Protein AF-A0A971FSM3-F1 (afdb_monomer_lite)

Foldseek 3Di:
DDDDPPDDDPLVVLPLAAAEDPDDPLDACPDPHHPDPVVSVVVVVVSVVSHYD

pLDDT: mean 90.27, std 12.85, range [44.5, 98.38]

Secondary structure (DSSP, 8-state):
---------GGGGTTTTT--------STTSSSS--SHHHHHHHHHHHHHTT--

Structure (mmCIF, N/CA/C/O backbone):
data_AF-A0A971FSM3-F1
#
_entry.id   AF-A0A971FSM3-F1
#
loop_
_atom_site.group_PDB
_atom_site.id
_atom_site.type_symbol
_atom_site.label_atom_id
_atom_site.label_alt_id
_atom_site.label_comp_id
_atom_site.label_asym_id
_atom_site.label_entity_id
_atom_site.label_seq_id
_atom_site.pdbx_PDB_ins_code
_atom_site.Cartn_x
_atom_site.Cartn_y
_atom_site.Cartn_z
_atom_site.occupancy
_atom_site.B_iso_or_equiv
_atom_site.auth_seq_id
_atom_site.auth_comp_id
_atom_site.auth_asym_id
_atom_site.auth_atom_id
_atom_site.pdbx_PDB_model_num
ATOM 1 N N . MET A 1 1 ? -16.845 32.173 22.104 1.00 44.50 1 MET A N 1
ATOM 2 C CA . MET A 1 1 ? -17.572 31.682 20.915 1.00 44.50 1 MET A CA 1
ATOM 3 C C . MET A 1 1 ? -16.763 30.535 20.332 1.00 44.50 1 MET A C 1
ATOM 5 O O . MET A 1 1 ? -15.586 30.761 20.120 1.00 44.50 1 MET A O 1
ATOM 9 N N . PHE A 1 2 ? -17.366 29.349 20.191 1.00 52.31 2 PHE A N 1
ATOM 10 C CA . PHE A 1 2 ? -16.982 28.218 19.322 1.00 52.31 2 PHE A CA 1
ATOM 11 C C . PHE A 1 2 ? -15.493 27.891 19.054 1.00 52.31 2 PHE A C 1
ATOM 13 O O . PHE A 1 2 ? -14.784 28.713 18.505 1.00 52.31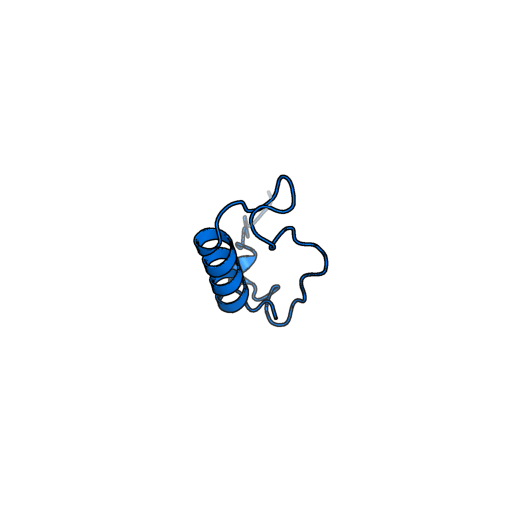 2 PHE A O 1
ATOM 20 N N . PHE A 1 3 ? -14.932 26.692 19.235 1.00 52.66 3 PHE A N 1
ATOM 21 C CA . PHE A 1 3 ? -15.325 25.369 19.741 1.00 52.66 3 PHE A CA 1
ATOM 22 C C . PHE A 1 3 ? -14.064 24.483 19.603 1.00 52.66 3 PHE A C 1
ATOM 24 O O . PHE A 1 3 ? -13.135 24.803 18.863 1.00 52.66 3 PHE A O 1
ATOM 31 N N . PHE A 1 4 ? -14.036 23.365 20.317 1.00 66.50 4 PHE A N 1
ATOM 32 C CA . PHE A 1 4 ? -12.979 22.359 20.299 1.00 66.50 4 PHE A CA 1
ATOM 33 C C . PHE A 1 4 ? -12.481 21.970 18.889 1.00 66.50 4 PHE A C 1
ATOM 35 O O . PHE A 1 4 ? -13.242 21.478 18.058 1.00 66.50 4 PHE A O 1
ATOM 42 N N . ASN A 1 5 ? -11.174 22.111 18.648 1.00 65.12 5 ASN A N 1
ATOM 43 C CA . ASN A 1 5 ? -10.496 21.608 17.450 1.00 65.12 5 ASN A CA 1
ATOM 44 C C . ASN A 1 5 ? -10.204 20.100 17.606 1.00 65.12 5 ASN A C 1
ATOM 46 O O . ASN A 1 5 ? -9.082 19.692 17.900 1.00 65.12 5 ASN A O 1
ATOM 50 N N . PHE A 1 6 ? -11.216 19.247 17.435 1.00 66.88 6 PHE A N 1
ATOM 51 C CA . PHE A 1 6 ? -11.031 17.790 17.436 1.00 66.88 6 PHE A CA 1
ATOM 52 C C . PHE A 1 6 ? -10.582 17.284 16.057 1.00 66.88 6 PHE A C 1
ATOM 54 O O . PHE A 1 6 ? -11.327 16.605 15.355 1.00 66.88 6 PHE A O 1
ATOM 61 N N . LYS A 1 7 ? -9.344 17.590 15.653 1.00 74.25 7 LYS A N 1
ATOM 62 C CA . LYS A 1 7 ? -8.728 16.927 14.492 1.00 74.25 7 LYS A CA 1
ATOM 63 C C . LYS A 1 7 ? -8.135 15.587 14.931 1.00 74.25 7 LYS A C 1
ATOM 65 O O . LYS A 1 7 ? -7.028 15.542 15.458 1.00 74.25 7 LYS A O 1
ATOM 70 N N . LYS A 1 8 ? -8.862 14.487 14.717 1.00 76.50 8 LYS A N 1
ATOM 71 C CA . LYS A 1 8 ? -8.294 13.132 14.808 1.00 76.50 8 LYS A CA 1
ATOM 72 C C . LYS A 1 8 ? -7.781 12.711 13.434 1.00 76.50 8 LYS A C 1
ATOM 74 O O . LYS A 1 8 ? -8.475 12.882 12.436 1.00 76.50 8 LYS A O 1
ATOM 79 N N . ARG A 1 9 ? -6.564 12.162 13.378 1.00 85.44 9 ARG A N 1
ATOM 80 C CA . ARG A 1 9 ? -6.065 11.492 12.168 1.00 85.44 9 ARG A CA 1
ATOM 81 C C . ARG A 1 9 ? -6.938 10.259 11.928 1.00 85.44 9 ARG A C 1
ATOM 83 O O . ARG A 1 9 ? -7.147 9.506 12.872 1.00 85.44 9 ARG A O 1
ATOM 90 N N . LEU A 1 10 ? -7.406 10.050 10.697 1.00 87.19 10 LEU A N 1
ATOM 91 C CA . LEU A 1 10 ? -8.254 8.902 10.331 1.00 87.19 10 LEU A CA 1
ATOM 92 C C . LEU A 1 10 ? -7.597 7.558 10.677 1.00 87.19 10 LEU A C 1
ATOM 94 O O . LEU A 1 10 ? -8.257 6.649 11.162 1.00 87.19 10 LEU A O 1
ATOM 98 N N . LEU A 1 11 ? -6.272 7.472 10.543 1.00 87.69 11 LEU A N 1
ATOM 99 C CA . LEU A 1 11 ? -5.493 6.302 10.964 1.00 87.69 11 LEU A CA 1
ATOM 100 C C . LEU A 1 11 ? -5.729 5.922 12.437 1.00 87.69 11 LEU A C 1
ATOM 102 O O . LEU A 1 11 ? -5.713 4.752 12.786 1.00 87.69 11 LEU A O 1
ATOM 106 N N . ASN A 1 12 ? -6.008 6.902 13.301 1.00 88.19 12 ASN A N 1
ATOM 107 C CA . ASN A 1 12 ? -6.206 6.681 14.733 1.00 88.19 12 ASN A CA 1
ATOM 108 C C . ASN A 1 12 ? -7.669 6.375 15.091 1.00 88.19 12 ASN A C 1
ATOM 110 O O . ASN A 1 12 ? -7.977 6.200 16.268 1.00 88.19 12 ASN A O 1
ATOM 114 N N . THR A 1 13 ? -8.590 6.394 14.122 1.00 89.81 13 THR A N 1
ATOM 115 C CA . THR A 1 13 ? -10.013 6.118 14.371 1.00 89.81 13 THR A CA 1
ATOM 116 C C . THR A 1 13 ? -10.383 4.660 14.120 1.00 89.81 13 THR A C 1
ATOM 118 O O . THR A 1 13 ? -11.525 4.302 14.382 1.00 89.81 13 THR A O 1
ATOM 121 N N . GLY A 1 14 ? -9.460 3.838 13.603 1.00 90.12 14 GLY A N 1
ATOM 122 C CA . GLY A 1 14 ? -9.727 2.438 13.250 1.00 90.12 14 GLY A CA 1
ATOM 123 C C . GLY A 1 14 ? -10.689 2.272 12.070 1.00 90.12 14 GLY A C 1
ATOM 124 O O . GLY A 1 14 ? -11.202 1.187 11.851 1.00 90.12 14 GLY A O 1
ATOM 125 N N . ILE A 1 15 ? -10.947 3.342 11.308 1.00 93.69 15 ILE A N 1
ATOM 126 C CA . ILE A 1 15 ? -11.913 3.329 10.194 1.00 93.69 15 ILE A CA 1
ATOM 127 C C . ILE A 1 15 ? -11.496 2.392 9.052 1.00 93.69 15 ILE A C 1
ATOM 129 O O . ILE A 1 15 ? -12.331 1.996 8.249 1.00 93.69 15 ILE A O 1
ATOM 133 N N . PHE A 1 16 ? -10.208 2.058 8.986 1.00 93.62 16 PHE A N 1
ATOM 134 C CA . PHE A 1 16 ? -9.633 1.177 7.979 1.00 93.62 16 PHE A CA 1
ATOM 135 C C . PHE A 1 16 ? -9.624 -0.300 8.404 1.00 93.62 16 PHE A C 1
ATOM 137 O O . PHE A 1 16 ? -9.351 -1.148 7.564 1.00 93.62 16 PHE A O 1
ATOM 144 N N . GLU A 1 17 ? -9.957 -0.628 9.659 1.00 94.94 17 GLU A N 1
ATOM 145 C CA . GLU A 1 17 ? -9.993 -2.017 10.133 1.00 94.94 17 GLU A CA 1
ATOM 146 C C . GLU A 1 17 ? -11.088 -2.815 9.411 1.00 94.94 17 GLU A C 1
ATOM 148 O O . GLU A 1 17 ? -12.277 -2.505 9.510 1.00 94.94 17 GLU A O 1
ATOM 153 N N . GLY A 1 18 ? -10.680 -3.853 8.682 1.00 94.25 18 GLY A N 1
ATOM 154 C CA . GLY A 1 18 ? -11.553 -4.667 7.841 1.00 94.25 18 GLY A CA 1
ATOM 155 C C . GLY A 1 18 ? -12.032 -3.970 6.565 1.00 94.25 18 GLY A C 1
ATOM 156 O O . GLY A 1 18 ? -12.932 -4.490 5.905 1.00 94.25 18 GLY A O 1
ATOM 157 N N . ALA A 1 19 ? -11.472 -2.807 6.218 1.00 95.38 19 ALA A N 1
ATOM 158 C CA . ALA A 1 19 ? -11.766 -2.157 4.949 1.00 95.38 19 ALA A CA 1
ATOM 159 C C . ALA A 1 19 ? -11.192 -2.977 3.787 1.00 95.38 19 ALA A C 1
ATOM 161 O O . ALA A 1 19 ? -10.121 -3.567 3.907 1.00 95.38 19 ALA A O 1
ATOM 162 N N . ILE A 1 20 ? -11.908 -2.985 2.663 1.00 94.75 20 ILE A N 1
ATOM 163 C CA . ILE A 1 20 ? -11.483 -3.649 1.429 1.00 94.75 20 ILE A CA 1
ATOM 164 C C . ILE A 1 20 ? -11.144 -2.571 0.412 1.00 94.75 20 ILE A C 1
ATOM 166 O O . ILE A 1 20 ? -11.960 -1.682 0.151 1.00 94.75 20 ILE A O 1
ATOM 170 N N . ASP A 1 21 ? -9.956 -2.662 -0.167 1.00 94.31 21 ASP A N 1
ATOM 171 C CA . ASP A 1 21 ? -9.573 -1.808 -1.280 1.00 94.31 21 ASP A CA 1
ATOM 172 C C . ASP A 1 21 ? -10.169 -2.342 -2.594 1.00 94.31 21 ASP A C 1
ATOM 174 O O . ASP A 1 21 ? -9.972 -3.497 -2.969 1.00 94.31 21 ASP A O 1
ATOM 178 N N . TRP A 1 22 ? -10.944 -1.507 -3.287 1.00 95.25 22 TRP A N 1
ATOM 179 C CA . TRP A 1 22 ? -11.590 -1.851 -4.562 1.00 95.25 22 TRP A CA 1
ATOM 180 C C . TRP A 1 22 ? -10.872 -1.277 -5.777 1.00 95.25 22 TRP A C 1
ATOM 182 O O . TRP A 1 22 ? -11.209 -1.639 -6.906 1.00 95.25 22 TRP A O 1
ATOM 192 N N . HIS A 1 23 ? -9.925 -0.362 -5.576 1.00 95.75 23 HIS A N 1
ATOM 193 C CA . HIS A 1 23 ? -9.259 0.300 -6.681 1.00 95.75 23 HIS A CA 1
ATOM 194 C C . HIS A 1 23 ? -7.842 0.714 -6.297 1.00 95.75 23 HIS A C 1
ATOM 196 O O . HIS A 1 23 ? -7.629 1.749 -5.667 1.00 95.75 23 HIS A O 1
ATOM 202 N N . SER A 1 24 ? -6.875 -0.072 -6.766 1.00 94.62 24 SER A N 1
ATOM 203 C CA . SER A 1 24 ? -5.461 0.230 -6.611 1.00 94.62 24 SER A CA 1
ATOM 204 C C . SER A 1 24 ? -4.646 -0.250 -7.800 1.00 94.62 24 SER A C 1
ATOM 206 O O . SER A 1 24 ? -4.866 -1.328 -8.355 1.00 94.62 24 SER A O 1
ATOM 208 N N . HIS A 1 25 ? -3.667 0.573 -8.154 1.00 96.94 25 HIS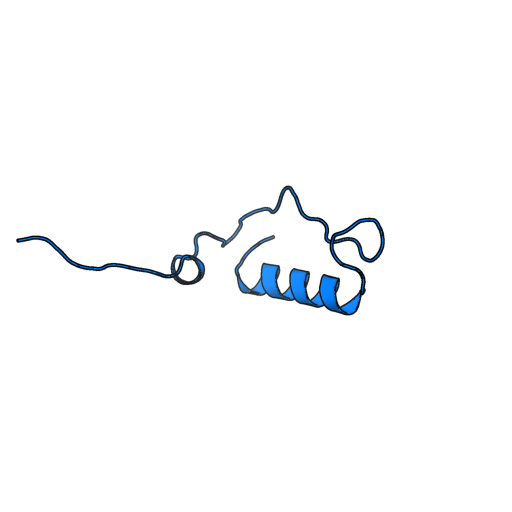 A N 1
ATOM 209 C CA . HIS A 1 25 ? -2.649 0.293 -9.156 1.00 96.94 25 HIS A CA 1
ATOM 210 C C . HIS A 1 25 ? -1.439 -0.371 -8.481 1.00 96.94 25 HIS A C 1
ATOM 212 O O . HIS A 1 25 ? -0.340 0.180 -8.421 1.00 96.94 25 HIS A O 1
ATOM 218 N N . ILE A 1 26 ? -1.678 -1.545 -7.886 1.00 97.19 26 ILE A N 1
ATOM 219 C CA . ILE A 1 26 ? -0.696 -2.261 -7.056 1.00 97.19 26 ILE A CA 1
ATOM 220 C C . ILE A 1 26 ? 0.270 -3.126 -7.874 1.00 97.19 26 ILE A C 1
ATOM 222 O O . ILE A 1 26 ? 1.292 -3.565 -7.351 1.00 97.19 26 ILE A O 1
ATOM 226 N N . LEU A 1 27 ? -0.050 -3.416 -9.138 1.00 97.81 27 LEU A N 1
ATOM 227 C CA . LEU A 1 27 ? 0.768 -4.283 -9.985 1.00 97.81 27 LEU A CA 1
ATOM 228 C C . LEU A 1 27 ? 1.973 -3.509 -10.543 1.00 97.81 27 LEU A C 1
ATOM 230 O O . LEU A 1 27 ? 1.768 -2.517 -11.242 1.00 97.81 27 LEU A O 1
ATOM 234 N N . PRO A 1 28 ? 3.215 -3.958 -10.281 1.00 98.00 28 PRO A N 1
ATOM 235 C CA . PRO A 1 28 ? 4.400 -3.210 -10.670 1.00 98.00 28 PRO A CA 1
ATOM 236 C C . PRO A 1 28 ? 4.613 -3.221 -12.191 1.00 98.00 28 PRO A C 1
ATOM 238 O O . PRO A 1 28 ? 4.620 -4.284 -12.815 1.00 98.00 28 PRO A O 1
ATOM 241 N N . GLY A 1 29 ? 4.820 -2.040 -12.780 1.00 96.69 29 GLY A N 1
ATOM 242 C CA . GLY A 1 29 ? 5.243 -1.859 -14.174 1.00 96.69 29 GLY A CA 1
ATOM 243 C C . GLY A 1 29 ? 4.156 -2.094 -15.229 1.00 96.69 29 GLY A C 1
ATOM 244 O O . GLY A 1 29 ? 4.480 -2.308 -16.398 1.00 96.69 29 GLY A O 1
ATOM 245 N N . VAL A 1 30 ? 2.878 -2.090 -14.833 1.00 97.62 30 VAL A N 1
ATOM 246 C CA . VAL A 1 30 ? 1.738 -2.308 -15.746 1.00 97.62 30 VAL A CA 1
ATOM 247 C C . VAL A 1 30 ? 1.188 -0.994 -16.309 1.00 97.62 30 VAL A C 1
ATOM 249 O O . VAL A 1 30 ? 0.759 -0.949 -17.462 1.00 97.62 30 VAL A O 1
ATOM 252 N N . ASP A 1 31 ? 1.216 0.073 -15.516 1.00 96.75 31 ASP A N 1
ATOM 253 C CA . ASP A 1 31 ? 0.680 1.394 -15.845 1.00 96.75 31 ASP A CA 1
ATOM 254 C C . ASP A 1 31 ? 1.485 2.509 -15.145 1.00 96.75 31 ASP A C 1
ATOM 256 O O . ASP A 1 31 ? 2.669 2.332 -14.852 1.00 96.75 31 ASP A O 1
ATOM 260 N N . ASP A 1 32 ? 0.880 3.679 -14.931 1.00 96.88 32 ASP A N 1
ATOM 261 C CA . ASP A 1 32 ? 1.475 4.836 -14.256 1.00 96.88 32 ASP A CA 1
ATOM 262 C C . ASP A 1 32 ? 1.417 4.765 -12.718 1.00 96.88 32 ASP A C 1
ATOM 264 O O . ASP A 1 32 ? 1.840 5.708 -12.046 1.00 96.88 32 ASP A O 1
ATOM 268 N N . GLY A 1 33 ? 0.938 3.650 -12.159 1.00 96.62 33 GLY A N 1
ATOM 269 C CA . GLY A 1 33 ? 0.997 3.340 -10.739 1.00 96.62 33 GLY A CA 1
ATOM 270 C C . GLY A 1 33 ? 2.395 2.921 -10.281 1.00 96.62 33 GLY A C 1
ATOM 271 O O . GLY A 1 33 ? 3.408 3.571 -10.563 1.00 96.62 33 GLY A O 1
ATOM 272 N N . ILE A 1 34 ? 2.468 1.831 -9.517 1.00 97.69 34 ILE A N 1
ATOM 273 C CA . ILE A 1 34 ? 3.735 1.369 -8.942 1.00 97.69 34 ILE A CA 1
ATOM 274 C C . ILE A 1 34 ? 4.632 0.762 -10.028 1.00 97.69 34 ILE A C 1
ATOM 276 O O . ILE A 1 34 ? 4.171 0.024 -10.892 1.00 97.69 34 ILE A O 1
ATOM 280 N N . GLN A 1 35 ? 5.934 1.056 -9.981 1.00 97.62 35 GLN A N 1
ATOM 281 C CA . GLN A 1 35 ? 6.906 0.556 -10.963 1.00 97.62 35 GLN A CA 1
ATOM 282 C C . GLN A 1 35 ? 7.732 -0.627 -10.444 1.00 97.62 35 GLN A C 1
ATOM 284 O O . GLN A 1 35 ? 7.986 -1.565 -11.195 1.00 97.62 35 GLN A O 1
ATOM 289 N N . ASN A 1 36 ? 8.137 -0.606 -9.169 1.00 97.94 36 ASN A N 1
ATOM 290 C CA . ASN A 1 36 ? 9.020 -1.621 -8.589 1.00 97.94 36 ASN A CA 1
ATOM 291 C C . ASN A 1 36 ? 8.251 -2.582 -7.680 1.00 97.94 36 ASN A C 1
ATOM 293 O O . ASN A 1 36 ? 7.320 -2.190 -6.976 1.00 97.94 36 ASN A O 1
ATOM 297 N N . ILE A 1 37 ? 8.679 -3.843 -7.646 1.00 98.06 37 ILE A N 1
ATOM 298 C CA . ILE A 1 37 ? 8.034 -4.869 -6.820 1.00 98.06 37 ILE A CA 1
ATOM 299 C C . ILE A 1 37 ? 8.184 -4.578 -5.321 1.00 98.06 37 ILE A C 1
ATOM 301 O O . ILE A 1 37 ? 7.270 -4.847 -4.545 1.00 98.06 37 IL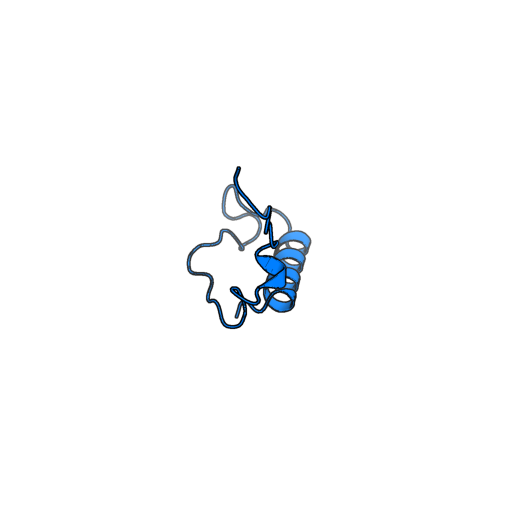E A O 1
ATOM 305 N N . GLU A 1 38 ? 9.300 -3.979 -4.914 1.00 98.31 38 GLU A N 1
ATOM 306 C CA . GLU A 1 38 ? 9.575 -3.596 -3.531 1.00 98.31 38 GLU A CA 1
ATOM 307 C C . GLU A 1 38 ? 8.565 -2.557 -3.030 1.00 98.31 38 GLU A C 1
ATOM 309 O O . GLU A 1 38 ? 8.074 -2.664 -1.906 1.00 98.31 38 GLU A O 1
ATOM 314 N N . ASP A 1 39 ? 8.201 -1.601 -3.887 1.00 98.06 39 ASP A N 1
ATOM 315 C CA . ASP A 1 39 ? 7.229 -0.554 -3.577 1.00 98.06 39 ASP A CA 1
ATOM 316 C C . ASP A 1 39 ? 5.811 -1.137 -3.451 1.00 98.06 39 ASP A C 1
ATOM 318 O O . ASP A 1 39 ? 5.076 -0.786 -2.526 1.00 98.06 39 ASP A O 1
ATOM 322 N N . SER A 1 40 ? 5.442 -2.090 -4.319 1.00 98.06 40 SER A N 1
ATOM 323 C CA . SER A 1 40 ? 4.157 -2.799 -4.225 1.00 98.06 40 SER A CA 1
ATOM 324 C C . SER A 1 40 ? 4.051 -3.588 -2.926 1.00 98.06 40 SER A C 1
ATOM 326 O O . SER A 1 40 ? 3.030 -3.531 -2.241 1.00 98.06 40 SER A O 1
ATOM 328 N N . LEU A 1 41 ? 5.114 -4.303 -2.552 1.00 98.38 41 LEU A N 1
ATOM 329 C CA . LEU A 1 41 ? 5.152 -5.065 -1.305 1.00 98.38 41 LEU A CA 1
ATOM 330 C C . LEU A 1 41 ? 5.109 -4.147 -0.078 1.00 98.38 41 LEU A C 1
ATOM 332 O O . LEU A 1 41 ? 4.411 -4.457 0.885 1.00 98.38 41 LEU A O 1
ATOM 336 N N . ALA A 1 42 ? 5.797 -3.004 -0.115 1.00 98.38 42 ALA A N 1
ATOM 337 C CA . ALA A 1 42 ? 5.744 -2.014 0.957 1.00 98.38 42 ALA A CA 1
ATOM 338 C C . ALA A 1 42 ? 4.338 -1.409 1.117 1.00 98.38 42 ALA A C 1
ATOM 340 O O . ALA A 1 42 ? 3.870 -1.237 2.245 1.00 98.38 42 ALA A O 1
ATOM 341 N N . ALA A 1 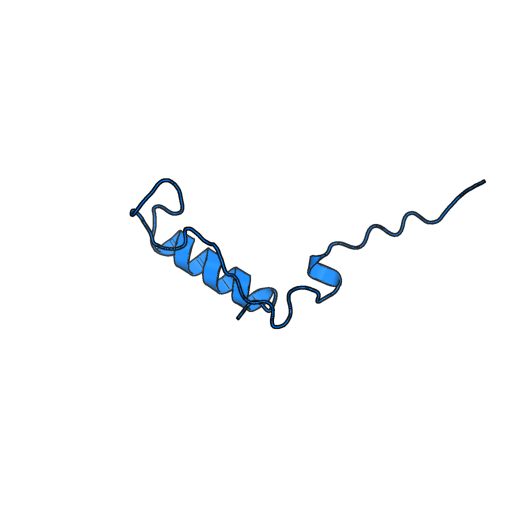43 ? 3.641 -1.132 0.010 1.00 97.38 43 ALA A N 1
ATOM 342 C CA . ALA A 1 43 ? 2.260 -0.657 0.031 1.00 97.38 43 ALA A CA 1
ATOM 343 C C . ALA A 1 43 ? 1.301 -1.703 0.625 1.00 97.38 43 ALA A C 1
ATOM 345 O O . ALA A 1 43 ? 0.506 -1.368 1.502 1.00 97.38 43 ALA A O 1
ATOM 346 N N . LEU A 1 44 ? 1.425 -2.973 0.221 1.00 97.31 44 LEU A N 1
ATOM 347 C CA . LEU A 1 44 ? 0.633 -4.074 0.784 1.00 97.31 44 LEU A CA 1
ATOM 348 C C . LEU A 1 44 ? 0.897 -4.272 2.283 1.00 97.31 44 LEU A C 1
ATOM 350 O O . LEU A 1 44 ? -0.046 -4.395 3.061 1.00 97.31 44 LEU A O 1
ATOM 354 N N . ALA A 1 45 ? 2.163 -4.238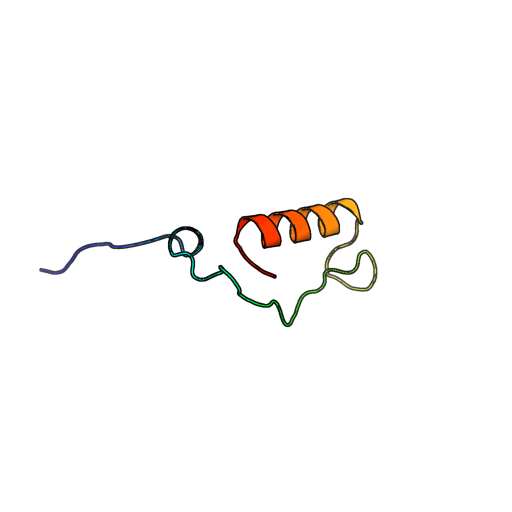 2.708 1.00 98.00 45 ALA A N 1
ATOM 355 C CA . ALA A 1 45 ? 2.517 -4.322 4.123 1.00 98.00 45 ALA A CA 1
ATOM 356 C C . ALA A 1 45 ? 1.910 -3.156 4.919 1.00 98.00 45 ALA A C 1
ATOM 358 O O . ALA A 1 45 ? 1.401 -3.343 6.023 1.00 98.00 45 ALA A O 1
ATOM 359 N N . TYR A 1 46 ? 1.912 -1.947 4.350 1.00 96.81 46 TYR A N 1
ATOM 360 C CA . TYR A 1 46 ? 1.268 -0.797 4.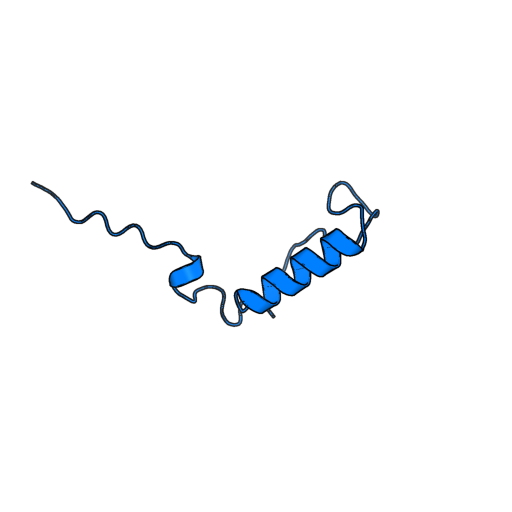971 1.00 96.81 46 TYR A CA 1
ATOM 361 C C . TYR A 1 46 ? -0.251 -0.971 5.087 1.00 96.81 46 TYR A C 1
ATOM 363 O O . TYR A 1 46 ? -0.794 -0.699 6.159 1.00 96.81 46 TYR A O 1
ATOM 371 N N . PHE A 1 47 ? -0.924 -1.452 4.038 1.00 96.38 47 PHE A N 1
ATOM 372 C CA . PHE A 1 47 ? -2.361 -1.751 4.053 1.00 96.38 47 PHE A CA 1
ATOM 373 C C . PHE A 1 47 ? -2.726 -2.695 5.198 1.00 96.38 47 PHE A C 1
ATOM 375 O O . PHE A 1 47 ? -3.620 -2.376 5.984 1.00 96.38 47 PHE A O 1
ATOM 382 N N . GLU A 1 48 ? -1.959 -3.770 5.370 1.00 95.69 48 GLU A N 1
ATOM 383 C CA . GLU A 1 48 ? -2.125 -4.689 6.494 1.00 95.69 48 GLU A CA 1
ATOM 384 C C . GLU A 1 48 ? -1.951 -3.970 7.845 1.00 95.69 48 GLU A C 1
ATOM 386 O O . GLU A 1 48 ? -2.787 -4.122 8.736 1.00 95.69 48 GLU A O 1
ATOM 391 N N . THR A 1 49 ? -0.930 -3.110 7.998 1.00 96.19 49 THR A N 1
ATOM 392 C CA . THR A 1 49 ? -0.693 -2.388 9.269 1.00 96.19 49 THR A CA 1
ATOM 393 C C . THR A 1 49 ? -1.816 -1.432 9.672 1.00 96.19 49 THR A C 1
ATOM 395 O O . THR A 1 49 ? -1.955 -1.124 10.857 1.00 96.19 49 THR A O 1
ATOM 398 N N . ILE A 1 50 ? -2.602 -0.942 8.709 1.00 95.38 50 ILE A N 1
ATOM 399 C CA . ILE A 1 50 ? -3.732 -0.039 8.963 1.00 95.38 50 ILE A CA 1
ATOM 400 C C . ILE A 1 50 ? -5.082 -0.769 8.982 1.00 95.38 50 ILE A C 1
ATOM 402 O O . ILE A 1 50 ? -6.104 -0.122 9.207 1.00 95.38 50 ILE A O 1
ATOM 406 N N . GLY A 1 51 ? -5.082 -2.093 8.796 1.00 95.25 51 GLY A N 1
ATOM 407 C CA . GLY A 1 51 ? -6.256 -2.955 8.921 1.00 95.25 51 GLY A CA 1
ATOM 408 C C . GLY A 1 51 ? -7.017 -3.225 7.620 1.00 95.25 51 GLY A C 1
ATOM 409 O O . GLY A 1 51 ? -8.086 -3.833 7.677 1.00 95.25 51 GLY A O 1
ATOM 410 N N . ILE A 1 52 ? -6.487 -2.818 6.462 1.00 96.19 52 ILE A N 1
ATOM 411 C CA . ILE A 1 52 ? -7.066 -3.154 5.151 1.00 96.19 52 ILE A CA 1
ATOM 412 C C . ILE A 1 52 ? -6.808 -4.640 4.853 1.00 96.19 52 ILE A C 1
ATOM 414 O O . ILE A 1 52 ? -5.724 -5.148 5.151 1.00 96.19 52 ILE A O 1
ATOM 418 N N . LYS A 1 53 ? -7.805 -5.330 4.285 1.00 88.75 53 LYS A N 1
ATOM 419 C CA . LYS A 1 53 ? -7.766 -6.768 3.965 1.00 88.75 53 LYS A CA 1
ATOM 420 C C . LYS A 1 53 ? -8.068 -7.068 2.505 1.00 88.75 53 LYS A C 1
ATOM 422 O O . LYS A 1 53 ? -8.832 -6.297 1.883 1.00 88.75 53 LYS A O 1
#

Sequence (53 aa):
MFFFNFKKRLLNTGIFEGAIDWHSHILPGVDDGIQNIEDSLAALAYFETIGIK

Radius of gyration: 15.65 Å; chains: 1; bounding box: 27×38×37 Å